Protein AF-A0A2V7E715-F1 (afdb_monomer)

Foldseek 3Di:
DDDDDDDDDDPPPQLDWDWDKKKWDFDPQLVVFVKIWMWIWTADDSLPKIKIKIKMFTNDDFQWKKWKAFPHHTQGIFTDDPRMTMDIDIPVGPPSCSRVSPTFKMFIGGPVPPGTGIIIGD

Solvent-accessible surface area (backbone atoms only — not comparable to full-atom values): 6589 Å² total; per-residue (Å²): 138,87,83,84,81,80,82,80,80,77,88,72,83,59,45,63,65,38,78,50,72,30,64,23,45,48,35,82,67,6,54,79,30,63,26,36,36,37,41,37,29,30,26,33,78,59,53,70,46,33,37,44,36,38,42,36,39,33,71,59,64,67,72,43,48,30,30,32,33,25,77,89,32,76,53,49,73,29,53,25,49,93,37,35,22,62,44,80,48,49,60,85,54,52,81,47,46,66,53,54,76,72,54,52,36,40,40,32,20,40,68,85,67,81,47,60,24,29,41,31,55,105

Secondary structure (DSSP, 8-state):
-----------------EEEEEEEEEPHHHHTTT-EEEEEEEEETTTTEEEEEEEEE--S-TT-EEEEEETTEEEEEEE-BTTEEEEEEESSPPGGGSSTTS--EEEEEETTS--EEEEEE-

Mean predicted aligned error: 6.9 Å

Sequence (122 aa):
MAALLVAVAIPNDAAADCIEKTSLSATPDGEAVAASGFAFVRSREEGSQQTFVLQVDVEVPDGTQLQVFADGEPAGTITVASGTGTMALNSPLPAALAQVCEIGRIWVTNAEGTTTLIDGIF

pLDDT: mean 90.28, std 15.42, range [41.47, 98.62]

Structure (mmCIF, N/CA/C/O backbone):
data_AF-A0A2V7E715-F1
#
_entry.id   AF-A0A2V7E715-F1
#
loop_
_atom_site.group_PDB
_atom_site.id
_atom_site.type_symbol
_atom_site.label_atom_id
_atom_site.label_alt_id
_atom_site.label_comp_id
_atom_site.label_asym_id
_atom_site.label_entity_id
_atom_site.label_seq_id
_atom_site.pdbx_PDB_ins_code
_atom_site.Cartn_x
_atom_site.Cartn_y
_atom_site.Cartn_z
_atom_site.occupancy
_atom_site.B_iso_or_equiv
_atom_site.auth_seq_id
_atom_site.auth_comp_id
_atom_site.auth_asym_id
_atom_site.auth_atom_id
_atom_site.pdbx_PDB_model_num
ATOM 1 N N . MET A 1 1 ? 42.652 25.126 -36.968 1.00 41.47 1 MET A N 1
ATOM 2 C CA . MET A 1 1 ? 41.865 23.907 -37.251 1.00 41.47 1 MET A CA 1
ATOM 3 C C . MET A 1 1 ? 41.132 23.551 -35.972 1.00 41.47 1 MET A C 1
ATOM 5 O O . MET A 1 1 ? 41.766 23.091 -35.036 1.00 41.47 1 MET A O 1
ATOM 9 N N . ALA A 1 2 ? 39.852 23.908 -35.882 1.00 44.91 2 ALA A N 1
ATOM 10 C CA . ALA A 1 2 ? 39.022 23.642 -34.711 1.00 44.91 2 ALA A CA 1
ATOM 11 C C . ALA A 1 2 ? 38.265 22.332 -34.952 1.00 44.91 2 ALA A C 1
ATOM 13 O O . ALA A 1 2 ? 37.493 22.245 -35.904 1.00 44.91 2 ALA A O 1
ATOM 14 N N . ALA A 1 3 ? 38.526 21.314 -34.135 1.00 48.09 3 ALA A N 1
ATOM 15 C CA . ALA A 1 3 ? 37.745 20.084 -34.119 1.00 48.09 3 ALA A CA 1
ATOM 16 C C . ALA A 1 3 ? 36.688 20.219 -33.019 1.00 48.09 3 ALA A C 1
ATOM 18 O O . ALA A 1 3 ? 37.013 20.220 -31.833 1.00 48.09 3 ALA A O 1
ATOM 19 N N . LEU A 1 4 ? 35.434 20.400 -33.428 1.00 45.47 4 LEU A N 1
ATOM 20 C CA . LEU A 1 4 ? 34.278 20.380 -32.541 1.00 45.47 4 LEU A CA 1
ATOM 21 C C . LEU A 1 4 ? 33.953 18.908 -32.234 1.00 45.47 4 LEU A C 1
ATOM 23 O O . LEU A 1 4 ? 33.526 18.173 -33.121 1.00 45.47 4 LEU A O 1
ATOM 27 N N . LEU A 1 5 ? 34.179 18.470 -30.997 1.00 51.91 5 LEU A N 1
ATOM 28 C CA . LEU A 1 5 ? 33.671 17.196 -30.486 1.00 51.91 5 LEU A CA 1
ATOM 29 C C . LEU A 1 5 ? 32.250 17.431 -29.970 1.00 51.91 5 LEU A C 1
ATOM 31 O O . LEU A 1 5 ? 32.061 18.068 -28.937 1.00 51.91 5 LEU A O 1
ATOM 35 N N . VAL A 1 6 ? 31.251 16.938 -30.698 1.00 55.81 6 VAL A N 1
ATOM 36 C CA . VAL A 1 6 ? 29.869 16.893 -30.212 1.00 55.81 6 VAL A CA 1
ATOM 37 C C . VAL A 1 6 ? 29.712 15.599 -29.420 1.00 55.81 6 VAL A C 1
ATOM 39 O O . VAL A 1 6 ? 29.670 14.515 -29.998 1.00 55.81 6 VAL A O 1
ATOM 42 N N . ALA A 1 7 ? 29.667 15.704 -28.093 1.00 55.75 7 ALA A N 1
ATOM 43 C CA . ALA A 1 7 ? 29.248 14.605 -27.235 1.00 55.75 7 ALA A CA 1
ATOM 44 C C . ALA A 1 7 ? 27.727 14.448 -27.372 1.00 55.75 7 ALA A C 1
ATOM 46 O O . ALA A 1 7 ? 26.964 15.299 -26.920 1.00 55.75 7 ALA A O 1
ATOM 47 N N . VAL A 1 8 ? 27.289 13.380 -28.035 1.00 50.88 8 VAL A N 1
ATOM 48 C CA . VAL A 1 8 ? 25.882 12.972 -28.041 1.00 50.88 8 VAL A CA 1
ATOM 49 C C . VAL A 1 8 ? 25.632 12.235 -26.729 1.00 50.88 8 VAL A C 1
ATOM 51 O O . VAL A 1 8 ? 26.060 11.096 -26.565 1.00 50.88 8 VAL A O 1
ATOM 54 N N . ALA A 1 9 ? 24.980 12.899 -25.777 1.00 52.12 9 ALA A N 1
ATOM 55 C CA . ALA A 1 9 ? 24.381 12.228 -24.634 1.00 52.12 9 ALA A CA 1
ATOM 56 C C . ALA A 1 9 ? 23.062 11.610 -25.109 1.00 52.12 9 ALA A C 1
ATOM 58 O O . ALA A 1 9 ? 22.153 12.335 -25.508 1.00 52.12 9 ALA A O 1
ATOM 59 N N . ILE A 1 10 ? 22.975 10.282 -25.113 1.00 52.94 10 ILE A N 1
ATOM 60 C CA . ILE A 1 10 ? 21.693 9.588 -25.227 1.00 52.94 10 ILE A CA 1
ATOM 61 C C . ILE A 1 10 ? 21.169 9.490 -23.789 1.00 52.94 10 ILE A C 1
ATOM 63 O O . ILE A 1 10 ? 21.785 8.764 -23.006 1.00 52.94 10 ILE A O 1
ATOM 67 N N . PRO A 1 11 ? 20.108 10.213 -23.388 1.00 48.16 11 PRO A N 1
ATOM 68 C CA . PRO A 1 11 ? 19.412 9.888 -22.156 1.00 48.16 11 PRO A CA 1
ATOM 69 C C . PRO A 1 11 ? 18.651 8.592 -22.429 1.00 48.16 11 PRO A C 1
ATOM 71 O O . PRO A 1 11 ? 17.538 8.599 -22.945 1.00 48.16 11 PRO A O 1
ATOM 74 N N . ASN A 1 12 ? 19.313 7.463 -22.203 1.00 45.25 12 ASN A N 1
ATOM 75 C CA . ASN A 1 12 ? 18.633 6.188 -22.105 1.00 45.25 12 ASN A CA 1
ATOM 76 C C . ASN A 1 12 ? 18.418 5.944 -20.616 1.00 45.25 12 ASN A C 1
ATOM 78 O O . ASN A 1 12 ? 19.152 5.170 -20.004 1.00 45.25 12 ASN A O 1
ATOM 82 N N . ASP A 1 13 ? 17.432 6.632 -20.042 1.00 52.09 13 ASP A N 1
ATOM 83 C CA . ASP A 1 13 ? 16.783 6.184 -18.811 1.00 52.09 13 ASP A CA 1
ATOM 84 C C . ASP A 1 13 ? 15.991 4.912 -19.160 1.00 52.09 13 ASP A C 1
ATOM 86 O O . ASP A 1 13 ? 14.764 4.888 -19.178 1.00 52.09 13 ASP A O 1
ATOM 90 N N . ALA A 1 14 ? 16.696 3.851 -19.568 1.00 54.19 14 ALA A N 1
ATOM 91 C CA . ALA A 1 14 ? 16.111 2.526 -19.555 1.00 54.19 14 ALA A CA 1
ATOM 92 C C . ALA A 1 14 ? 15.841 2.224 -18.088 1.00 54.19 14 ALA A C 1
ATOM 94 O O . ALA A 1 14 ? 16.780 2.184 -17.289 1.00 54.19 14 ALA A O 1
ATOM 95 N N . ALA A 1 15 ? 14.567 2.039 -17.746 1.00 60.78 15 ALA A N 1
ATOM 96 C CA . ALA A 1 15 ? 14.186 1.541 -16.439 1.00 60.78 15 ALA A CA 1
ATOM 97 C C . ALA A 1 15 ? 14.968 0.245 -16.198 1.00 60.78 15 ALA A C 1
ATOM 99 O O . ALA A 1 15 ? 14.780 -0.747 -16.908 1.00 60.78 15 ALA A O 1
ATOM 100 N N . ALA A 1 16 ? 15.909 0.282 -15.256 1.00 68.94 16 ALA A N 1
ATOM 101 C CA . ALA A 1 16 ? 16.726 -0.874 -14.940 1.00 68.94 16 ALA A CA 1
ATOM 102 C C . ALA A 1 16 ? 15.826 -2.018 -14.452 1.00 68.94 16 ALA A C 1
ATOM 104 O O . ALA A 1 16 ? 14.805 -1.793 -13.796 1.00 68.94 16 ALA A O 1
ATOM 105 N N . ASP A 1 17 ? 16.210 -3.256 -14.757 1.00 87.25 17 ASP A N 1
ATOM 106 C CA . ASP A 1 17 ? 15.587 -4.418 -14.134 1.00 87.25 17 ASP A CA 1
ATOM 107 C C . ASP A 1 17 ? 15.729 -4.293 -12.608 1.00 87.25 17 ASP A C 1
ATOM 109 O O . ASP A 1 17 ? 16.823 -4.049 -12.093 1.00 87.25 17 ASP A O 1
ATOM 113 N N . CYS A 1 18 ? 14.635 -4.494 -11.877 1.00 92.88 18 CYS A N 1
ATOM 114 C CA . CYS A 1 18 ? 14.639 -4.461 -10.418 1.00 92.88 18 CYS A CA 1
ATOM 115 C C . CYS A 1 18 ? 13.781 -5.583 -9.848 1.00 92.88 18 CYS A C 1
ATOM 117 O O . CYS A 1 18 ? 12.838 -6.065 -10.482 1.00 92.88 18 CYS A O 1
ATOM 119 N N . ILE A 1 19 ? 14.117 -5.996 -8.630 1.00 95.81 19 ILE A N 1
ATOM 120 C CA . ILE A 1 19 ? 13.309 -6.874 -7.789 1.00 95.81 19 ILE A CA 1
ATOM 121 C C . ILE A 1 19 ? 13.460 -6.356 -6.369 1.00 95.81 19 ILE A C 1
ATOM 123 O O . ILE A 1 19 ? 14.537 -6.481 -5.789 1.00 95.81 19 ILE A O 1
ATOM 127 N N . GLU A 1 20 ? 12.383 -5.828 -5.803 1.00 96.44 20 GLU A N 1
ATOM 128 C CA . GLU A 1 20 ? 12.396 -5.286 -4.448 1.00 96.44 20 GLU A CA 1
ATOM 129 C C . GLU A 1 20 ? 11.159 -5.725 -3.672 1.00 96.44 20 GLU A C 1
ATOM 131 O O . GLU A 1 20 ? 10.106 -6.053 -4.228 1.00 96.44 20 GLU A O 1
ATOM 136 N N . LYS A 1 21 ? 11.309 -5.773 -2.351 1.00 97.06 21 LYS A N 1
ATOM 137 C CA . LYS A 1 21 ? 10.235 -6.079 -1.416 1.00 97.06 21 LYS A CA 1
ATOM 138 C C . LYS A 1 21 ? 10.410 -5.213 -0.183 1.00 97.06 21 LYS A C 1
ATOM 140 O O . LYS A 1 21 ? 11.479 -5.234 0.419 1.00 97.06 21 LYS A O 1
ATOM 145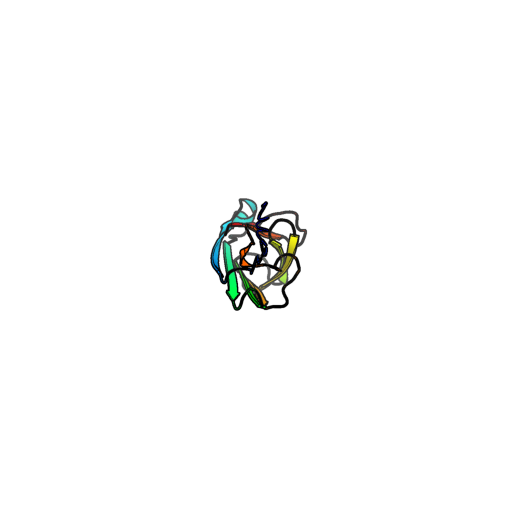 N N . THR A 1 22 ? 9.336 -4.565 0.240 1.00 97.75 22 THR A N 1
ATOM 146 C CA . THR A 1 22 ? 9.298 -3.799 1.484 1.00 97.75 22 THR A CA 1
ATOM 147 C C . THR A 1 22 ? 8.139 -4.241 2.369 1.00 97.75 22 THR A C 1
ATOM 149 O O . THR A 1 22 ? 7.109 -4.716 1.885 1.00 97.75 22 THR A O 1
ATOM 152 N N . SER A 1 23 ? 8.317 -4.132 3.682 1.00 98.12 23 SER A N 1
ATOM 153 C CA . SER A 1 23 ? 7.247 -4.304 4.666 1.00 98.12 23 SER A CA 1
ATOM 154 C C . SER A 1 23 ? 6.536 -2.975 4.891 1.00 98.12 23 SE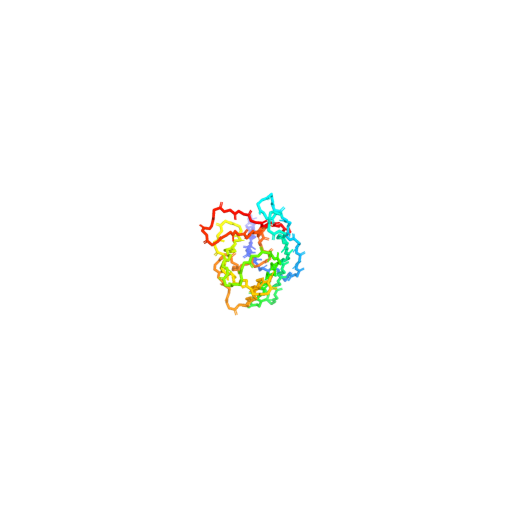R A C 1
ATOM 156 O O . SER A 1 23 ? 7.196 -1.948 5.036 1.00 98.12 23 SER A O 1
ATOM 158 N N . LEU A 1 24 ? 5.212 -3.004 4.997 1.00 98.44 24 LEU A N 1
ATOM 159 C CA . LEU A 1 24 ? 4.421 -1.849 5.395 1.00 98.44 24 LEU A CA 1
ATOM 160 C C . LEU A 1 24 ? 4.076 -1.978 6.875 1.00 98.44 24 LEU A C 1
ATOM 162 O O . LEU A 1 24 ? 3.549 -3.004 7.313 1.00 98.44 24 LEU A O 1
ATOM 166 N N . SER A 1 25 ? 4.397 -0.937 7.632 1.00 97.69 25 SER A N 1
ATOM 167 C CA . SER A 1 25 ? 4.183 -0.889 9.075 1.00 97.69 25 SER A CA 1
ATOM 168 C C . SER A 1 25 ? 2.857 -0.215 9.394 1.00 97.69 25 SER A C 1
ATOM 170 O O . SER A 1 25 ? 2.423 0.674 8.664 1.00 97.69 25 SER A O 1
ATOM 172 N N . ALA A 1 26 ? 2.228 -0.636 10.490 1.00 98.38 26 ALA A N 1
ATOM 173 C CA . ALA A 1 26 ? 1.027 0.003 11.006 1.00 98.38 26 ALA A CA 1
ATOM 174 C C . ALA A 1 26 ? 1.303 1.454 11.412 1.00 98.38 26 ALA A C 1
ATOM 176 O O . ALA A 1 26 ? 2.289 1.750 12.088 1.00 98.38 26 ALA A O 1
ATOM 177 N N . THR A 1 27 ? 0.396 2.348 11.041 1.00 98.50 27 THR A N 1
ATOM 178 C CA . THR A 1 27 ? 0.239 3.646 11.703 1.00 98.50 27 THR A CA 1
ATOM 179 C C . THR A 1 27 ? -0.561 3.458 13.003 1.00 98.50 27 THR A C 1
ATOM 181 O O . THR A 1 27 ? -1.137 2.387 13.204 1.00 98.50 27 THR A O 1
ATOM 184 N N . PRO A 1 28 ? -0.709 4.485 13.863 1.00 98.25 28 PRO A N 1
ATOM 185 C CA . PRO A 1 28 ? -1.583 4.383 15.037 1.00 98.25 28 PRO A CA 1
ATOM 186 C C . PRO A 1 28 ? -3.032 3.981 14.707 1.00 98.25 28 PRO A C 1
ATOM 188 O O . PRO A 1 28 ? -3.652 3.229 15.455 1.00 98.25 28 PRO A O 1
ATOM 191 N N . ASP A 1 29 ? -3.570 4.441 13.572 1.00 98.19 29 ASP A N 1
ATOM 192 C CA . ASP A 1 29 ? -4.907 4.044 13.115 1.00 98.19 29 ASP A CA 1
ATOM 193 C C . ASP A 1 29 ? -4.923 2.595 12.600 1.00 98.19 29 ASP A C 1
ATOM 195 O O . ASP A 1 29 ? -5.898 1.872 12.802 1.00 98.19 29 ASP A O 1
ATOM 199 N N . GLY A 1 30 ? -3.834 2.141 11.972 1.00 97.94 30 GLY A N 1
ATOM 200 C CA . GLY A 1 30 ? -3.659 0.746 11.570 1.00 97.94 30 GLY A CA 1
ATOM 201 C C . GLY A 1 30 ? -3.515 -0.215 12.744 1.00 97.94 30 GLY A C 1
ATOM 202 O O . GLY A 1 30 ? -4.061 -1.313 12.700 1.00 97.94 30 GLY A O 1
ATOM 203 N N . GLU A 1 31 ? -2.835 0.190 13.817 1.00 98.31 31 GLU A N 1
ATOM 204 C CA . GLU A 1 31 ? -2.690 -0.615 15.036 1.00 98.31 31 GLU A CA 1
ATOM 205 C C . GLU A 1 31 ? -4.053 -0.941 15.662 1.00 98.31 31 GLU A C 1
ATOM 207 O O . GLU A 1 31 ? -4.254 -2.053 16.151 1.00 98.31 31 GLU A O 1
ATOM 212 N N . ALA A 1 32 ? -5.019 -0.017 15.583 1.00 97.88 32 ALA A N 1
ATOM 213 C CA . ALA A 1 32 ? -6.380 -0.218 16.086 1.00 97.88 32 ALA A CA 1
ATOM 214 C C . ALA A 1 32 ? -7.156 -1.331 15.356 1.00 97.88 32 ALA A C 1
ATOM 216 O O . ALA A 1 32 ? -8.152 -1.827 15.882 1.00 97.88 32 ALA A O 1
ATOM 217 N N . VAL A 1 33 ? -6.700 -1.723 14.165 1.00 97.31 33 VAL A N 1
ATOM 218 C CA . VAL A 1 33 ? -7.262 -2.806 13.344 1.00 97.31 33 VAL A CA 1
ATOM 219 C C . VAL A 1 33 ? -6.208 -3.867 13.006 1.00 97.31 33 VAL A C 1
ATOM 221 O O . VAL A 1 33 ? -6.342 -4.575 12.011 1.00 97.31 33 VAL A O 1
ATOM 224 N N . ALA A 1 34 ? -5.138 -3.953 13.805 1.00 97.88 34 ALA A N 1
ATOM 225 C CA . ALA A 1 34 ? -4.035 -4.903 13.636 1.00 97.88 34 ALA A CA 1
ATOM 226 C C . ALA A 1 34 ? -3.473 -4.967 12.196 1.00 97.88 34 ALA A C 1
ATOM 228 O O . ALA A 1 34 ? -3.129 -6.040 11.697 1.00 97.88 34 ALA A O 1
ATOM 229 N N . ALA A 1 35 ? -3.400 -3.821 11.513 1.00 98.38 35 ALA A N 1
ATOM 230 C CA . ALA A 1 35 ? -2.997 -3.766 10.117 1.00 98.38 35 ALA A CA 1
ATOM 231 C C . ALA A 1 35 ? -1.497 -4.040 9.938 1.00 98.38 35 ALA A C 1
ATOM 233 O O . ALA A 1 35 ? -0.654 -3.531 10.671 1.00 98.38 35 ALA A O 1
ATOM 234 N N . SER A 1 36 ? -1.145 -4.807 8.914 1.00 98.50 36 SER A N 1
ATOM 235 C CA . SER A 1 36 ? 0.235 -5.013 8.474 1.00 98.50 36 SER A CA 1
ATOM 236 C C . SER A 1 36 ? 0.263 -5.364 6.990 1.00 98.50 36 SER A C 1
ATOM 238 O O . SER A 1 36 ? -0.770 -5.678 6.401 1.00 98.50 36 SER A O 1
ATOM 240 N N . GLY A 1 37 ? 1.427 -5.300 6.347 1.00 98.38 37 GLY A N 1
ATOM 241 C CA . GLY A 1 37 ? 1.500 -5.696 4.946 1.00 98.38 37 GLY A CA 1
ATOM 242 C C . GLY A 1 37 ? 2.901 -5.771 4.372 1.00 98.38 37 GLY A C 1
ATOM 243 O O . GLY A 1 37 ? 3.906 -5.527 5.042 1.00 98.38 37 GLY A O 1
ATOM 244 N N . PHE A 1 38 ? 2.968 -6.102 3.089 1.00 98.44 38 PHE A N 1
ATOM 245 C CA . PHE A 1 38 ? 4.185 -5.990 2.294 1.00 98.44 38 PHE A CA 1
ATOM 246 C C . PHE A 1 38 ? 3.854 -5.620 0.851 1.00 98.44 38 PHE A C 1
ATOM 248 O O . PHE A 1 38 ? 2.816 -6.018 0.318 1.00 98.44 38 PHE A O 1
ATOM 255 N N . ALA A 1 39 ? 4.779 -4.916 0.209 1.00 98.38 39 ALA A N 1
ATOM 256 C CA . ALA A 1 39 ? 4.748 -4.640 -1.215 1.00 98.38 39 ALA A CA 1
ATOM 257 C C . ALA A 1 39 ? 5.957 -5.289 -1.890 1.00 98.38 39 ALA A C 1
ATOM 259 O O . ALA A 1 39 ? 7.040 -5.390 -1.314 1.00 98.38 39 ALA A O 1
ATOM 260 N N . PHE A 1 40 ? 5.753 -5.764 -3.109 1.00 98.06 40 PHE A N 1
ATOM 261 C CA . PHE A 1 40 ? 6.759 -6.375 -3.960 1.00 98.06 40 PHE A CA 1
ATOM 262 C C . PHE A 1 40 ? 6.664 -5.761 -5.348 1.00 98.06 40 PHE A C 1
ATOM 264 O O . PHE A 1 40 ? 5.578 -5.693 -5.931 1.00 98.06 40 PHE A O 1
ATOM 271 N N . VAL A 1 41 ? 7.811 -5.369 -5.885 1.00 97.44 41 VAL A N 1
ATOM 272 C CA . VAL A 1 41 ? 7.938 -4.829 -7.233 1.00 97.44 41 VAL A CA 1
A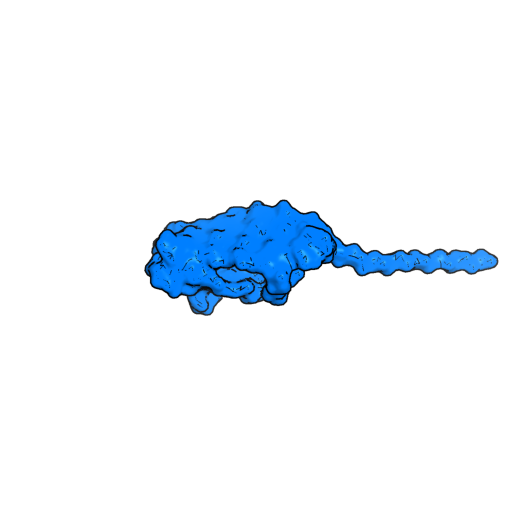TOM 273 C C . VAL A 1 41 ? 8.942 -5.638 -8.021 1.00 97.44 41 VAL A C 1
ATOM 275 O O . VAL A 1 41 ? 9.940 -6.142 -7.499 1.00 97.44 41 VAL A O 1
ATOM 278 N N . ARG A 1 42 ? 8.668 -5.771 -9.313 1.00 96.56 42 ARG A N 1
ATOM 279 C CA . ARG A 1 42 ? 9.625 -6.321 -10.258 1.00 96.56 42 ARG A CA 1
ATOM 280 C C . ARG A 1 42 ? 9.471 -5.662 -11.608 1.00 96.56 42 ARG A C 1
ATOM 282 O O . ARG A 1 42 ? 8.368 -5.649 -12.142 1.00 96.56 42 ARG A O 1
ATOM 289 N N . SER A 1 43 ? 10.591 -5.271 -12.195 1.00 95.62 43 SER A N 1
ATOM 290 C CA . SER A 1 43 ? 10.702 -4.929 -13.609 1.00 95.62 43 SER A CA 1
ATOM 291 C C . SER A 1 43 ? 11.707 -5.851 -14.288 1.00 95.62 43 SER A C 1
ATOM 293 O O . SER A 1 43 ? 12.722 -6.221 -13.693 1.00 95.62 43 SER A O 1
ATOM 295 N N . ARG A 1 44 ? 11.402 -6.251 -15.519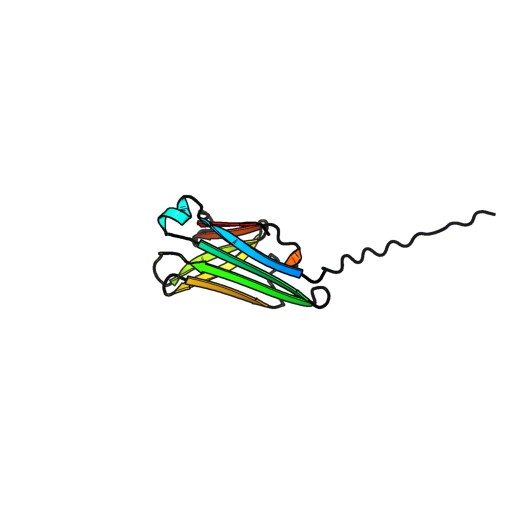 1.00 93.31 44 ARG A N 1
ATOM 296 C CA . ARG A 1 44 ? 12.291 -6.988 -16.416 1.00 93.31 44 ARG A CA 1
ATOM 297 C C . ARG A 1 44 ? 12.190 -6.440 -17.826 1.00 93.31 44 ARG A C 1
ATOM 299 O O . ARG A 1 44 ? 11.166 -5.853 -18.186 1.00 93.31 44 ARG A O 1
ATOM 306 N N . GLU A 1 45 ? 13.207 -6.756 -18.625 1.00 88.88 45 GLU A N 1
ATOM 307 C CA . GLU A 1 45 ? 13.247 -6.423 -20.049 1.00 88.88 45 GLU A CA 1
ATOM 308 C C . GLU A 1 45 ? 13.018 -4.918 -20.247 1.00 88.88 45 GLU A C 1
ATOM 310 O O . GLU A 1 45 ? 12.118 -4.506 -20.982 1.00 88.88 45 GLU A O 1
ATOM 315 N N . GLU A 1 46 ? 13.797 -4.111 -19.517 1.00 83.19 46 GLU A N 1
ATOM 316 C CA . GLU A 1 46 ? 13.808 -2.644 -19.618 1.00 83.19 46 GLU A CA 1
ATOM 317 C C . GLU A 1 46 ? 12.421 -2.009 -19.374 1.00 83.19 46 GLU A C 1
ATOM 319 O O . GLU A 1 46 ? 12.000 -1.090 -20.075 1.00 83.19 46 GLU A O 1
ATOM 324 N N . GLY A 1 47 ? 11.660 -2.527 -18.400 1.00 83.69 47 GLY A N 1
ATOM 325 C CA . GLY A 1 47 ? 10.336 -1.990 -18.051 1.00 83.69 47 GLY A CA 1
ATOM 326 C C . GLY A 1 47 ? 9.171 -2.533 -18.876 1.00 83.69 47 GLY A C 1
ATOM 327 O O . GLY A 1 47 ? 8.017 -2.192 -18.598 1.00 83.69 47 GLY A O 1
ATOM 328 N N . SER A 1 48 ? 9.423 -3.409 -19.853 1.00 87.56 48 SER A N 1
ATOM 329 C CA . SER A 1 48 ? 8.347 -4.009 -20.653 1.00 87.56 48 SER A CA 1
ATOM 330 C C . SER A 1 48 ? 7.530 -5.045 -19.871 1.00 87.56 48 SER A C 1
ATOM 332 O O . SER A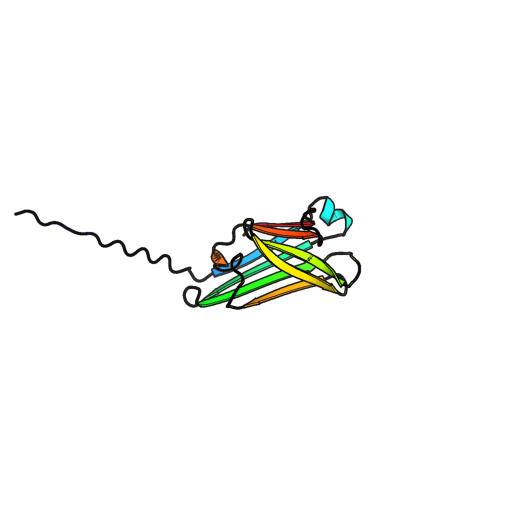 1 48 ? 6.327 -5.190 -20.105 1.00 87.56 48 SER A O 1
ATOM 334 N N . GLN A 1 49 ? 8.140 -5.708 -18.883 1.00 93.56 49 GLN A N 1
ATOM 335 C CA . GLN A 1 49 ? 7.465 -6.642 -17.983 1.00 93.56 49 GLN A CA 1
ATOM 336 C C . GLN A 1 49 ? 7.549 -6.154 -16.540 1.00 93.56 49 GLN A C 1
ATOM 338 O O . GLN A 1 49 ? 8.559 -6.354 -15.865 1.00 93.56 49 GLN A O 1
ATOM 343 N N . GLN A 1 50 ? 6.464 -5.564 -16.045 1.00 95.94 50 GLN A N 1
ATOM 344 C CA . GLN A 1 50 ? 6.382 -5.069 -14.677 1.00 95.94 50 GLN A CA 1
ATOM 345 C C . GLN A 1 50 ? 5.322 -5.824 -13.883 1.00 95.94 50 GLN A C 1
ATOM 347 O O . GLN A 1 50 ? 4.270 -6.202 -14.405 1.00 95.94 50 GLN A O 1
ATOM 352 N N . THR A 1 51 ? 5.618 -6.046 -12.608 1.00 97.12 51 THR A N 1
ATOM 353 C CA . THR A 1 51 ? 4.738 -6.683 -11.635 1.00 97.12 51 THR A CA 1
ATOM 354 C C . THR A 1 51 ? 4.723 -5.840 -10.366 1.00 97.12 51 THR A C 1
ATOM 356 O O . THR A 1 51 ? 5.781 -5.483 -9.848 1.00 97.12 51 THR A O 1
ATOM 359 N N . PHE A 1 52 ? 3.527 -5.589 -9.844 1.00 97.88 52 PHE A N 1
ATOM 360 C CA . PHE A 1 52 ? 3.299 -4.992 -8.534 1.00 97.88 52 PHE A CA 1
ATOM 361 C C . PHE A 1 52 ? 2.405 -5.924 -7.720 1.00 97.88 52 PHE A C 1
ATOM 363 O O . PHE A 1 52 ? 1.331 -6.318 -8.180 1.00 97.88 52 PHE A O 1
ATOM 370 N N . VAL A 1 53 ? 2.841 -6.286 -6.516 1.00 98.31 53 VAL A N 1
ATOM 371 C CA . VAL A 1 53 ? 2.039 -7.063 -5.569 1.00 98.31 53 VAL A CA 1
ATOM 372 C C . VAL A 1 53 ? 2.002 -6.336 -4.238 1.00 98.31 53 VAL A C 1
ATOM 374 O O . VAL A 1 53 ? 3.043 -5.972 -3.704 1.00 98.31 53 VAL A O 1
ATOM 377 N N . LEU A 1 54 ? 0.810 -6.187 -3.680 1.00 98.44 54 LEU A N 1
ATOM 378 C CA . LEU A 1 54 ? 0.575 -5.697 -2.332 1.00 98.44 54 LEU A CA 1
ATOM 379 C C . LEU A 1 54 ? -0.318 -6.698 -1.608 1.00 98.44 54 LEU A C 1
ATOM 381 O O . LEU A 1 54 ? -1.358 -7.097 -2.131 1.00 98.44 54 LEU A O 1
ATOM 385 N N . GLN A 1 55 ? 0.071 -7.071 -0.397 1.00 98.56 55 GLN A N 1
ATOM 386 C CA . GLN A 1 55 ? -0.780 -7.807 0.527 1.00 98.56 55 GLN A CA 1
ATOM 387 C C . GLN A 1 55 ? -0.912 -7.007 1.816 1.00 98.56 55 GLN A C 1
ATOM 389 O O . GLN A 1 55 ? 0.077 -6.482 2.331 1.00 98.56 55 GLN A O 1
ATOM 394 N N . VAL A 1 56 ? -2.138 -6.945 2.318 1.00 98.62 56 VAL A N 1
ATOM 395 C CA . VAL A 1 56 ? -2.507 -6.273 3.557 1.00 98.62 56 VAL A CA 1
ATOM 396 C C . VAL A 1 56 ? -3.281 -7.250 4.416 1.00 98.62 56 VAL A C 1
ATOM 398 O O . VAL A 1 56 ? -4.305 -7.759 3.974 1.00 98.62 56 VAL A O 1
ATOM 401 N N . ASP A 1 57 ? -2.813 -7.478 5.632 1.00 98.56 57 ASP A N 1
ATOM 402 C CA . ASP A 1 57 ? -3.541 -8.197 6.670 1.00 98.56 57 ASP A CA 1
ATOM 403 C C . ASP A 1 57 ? -4.134 -7.162 7.632 1.00 98.56 57 ASP A C 1
ATOM 405 O O . ASP A 1 57 ? -3.443 -6.223 8.024 1.00 98.56 57 ASP A O 1
ATOM 409 N N . VAL A 1 58 ? -5.425 -7.272 7.946 1.00 98.25 58 VAL A N 1
ATOM 410 C CA . VAL A 1 58 ? -6.180 -6.266 8.706 1.00 98.25 58 VAL A CA 1
ATOM 411 C C . VAL A 1 58 ? -7.467 -6.856 9.304 1.00 98.25 58 VAL A C 1
ATOM 413 O O . VAL A 1 58 ? -8.200 -7.599 8.652 1.00 98.25 58 VAL A O 1
ATOM 416 N N . GLU A 1 59 ? -7.792 -6.491 10.543 1.00 97.94 59 GLU A N 1
ATOM 417 C CA . GLU A 1 59 ? -8.993 -6.934 11.261 1.00 97.94 59 GLU A CA 1
ATOM 418 C C . GLU A 1 59 ? -10.190 -6.005 10.996 1.00 97.94 59 GLU A C 1
ATOM 420 O O . GLU A 1 59 ? -10.621 -5.224 11.844 1.00 97.94 59 GLU A O 1
ATOM 425 N N . VAL A 1 60 ? -10.752 -6.096 9.791 1.00 96.62 60 VAL A N 1
ATOM 426 C CA . VAL A 1 60 ? -11.981 -5.387 9.388 1.00 96.62 60 VAL A CA 1
ATOM 427 C C . VAL A 1 60 ? -12.997 -6.359 8.782 1.00 96.62 60 VAL A C 1
ATOM 429 O O . VAL A 1 60 ? -12.623 -7.461 8.375 1.00 96.62 60 VAL A O 1
ATOM 432 N N . PRO A 1 61 ? -14.290 -5.990 8.701 1.00 98.00 61 PRO A N 1
ATOM 433 C CA . PRO A 1 61 ? -15.292 -6.833 8.058 1.00 98.00 61 PRO A CA 1
ATOM 434 C C . PRO A 1 61 ? -14.949 -7.149 6.597 1.00 98.00 61 PRO A C 1
ATOM 436 O O . PRO A 1 61 ? -14.475 -6.282 5.858 1.00 98.00 61 PRO A O 1
ATOM 439 N N . ASP A 1 62 ? -15.271 -8.364 6.158 1.00 98.00 62 ASP A N 1
ATOM 440 C CA . ASP A 1 62 ? -15.189 -8.750 4.749 1.00 98.00 62 ASP A CA 1
ATOM 441 C C . ASP A 1 62 ? -15.983 -7.788 3.852 1.00 98.00 62 ASP A C 1
ATOM 443 O O . ASP A 1 62 ? -17.059 -7.302 4.209 1.00 98.00 62 ASP A O 1
ATOM 447 N N . GLY A 1 63 ? -15.444 -7.515 2.665 1.00 98.12 63 GLY A N 1
ATOM 448 C CA . GLY A 1 63 ? -15.994 -6.534 1.732 1.00 98.12 63 GLY A CA 1
ATOM 449 C C . GLY A 1 63 ? -15.542 -5.095 1.999 1.00 98.12 63 GLY A C 1
ATOM 450 O O . GLY A 1 63 ? -15.828 -4.219 1.181 1.00 98.12 63 GLY A O 1
ATOM 451 N N . THR A 1 64 ? -14.807 -4.838 3.089 1.00 98.12 64 THR A N 1
ATOM 452 C CA . THR A 1 64 ? -14.171 -3.535 3.324 1.00 98.12 64 THR A CA 1
ATOM 453 C C . THR A 1 64 ? -13.195 -3.227 2.191 1.00 98.12 64 THR A C 1
ATOM 455 O O . THR A 1 64 ? -12.358 -4.057 1.832 1.00 98.12 64 THR A O 1
ATOM 458 N N . GLN A 1 65 ? -13.309 -2.029 1.620 1.00 98.25 65 GLN A N 1
ATOM 459 C CA . GLN A 1 65 ? -12.400 -1.534 0.591 1.00 98.25 65 GLN A CA 1
ATOM 460 C C . GLN A 1 65 ? -11.299 -0.690 1.225 1.00 98.25 65 GLN A C 1
ATOM 462 O O . GLN A 1 65 ? -11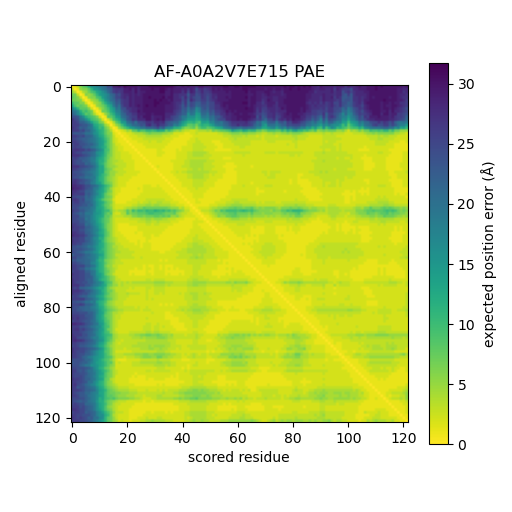.574 0.131 2.099 1.00 98.25 65 GLN A O 1
ATOM 467 N N . LEU A 1 66 ? -10.071 -0.870 0.752 1.00 98.44 66 LEU A N 1
ATOM 468 C CA . LEU A 1 66 ? -8.921 -0.055 1.124 1.00 98.44 66 LEU A CA 1
ATOM 469 C C . LEU A 1 66 ? -8.313 0.562 -0.130 1.00 98.44 66 LEU A C 1
ATOM 471 O O . LEU A 1 66 ? -8.195 -0.112 -1.157 1.00 98.44 66 LEU A O 1
ATOM 475 N N . GLN A 1 67 ? -7.908 1.823 -0.039 1.00 98.31 67 GLN A N 1
ATOM 476 C CA . GLN A 1 67 ? -7.290 2.537 -1.153 1.00 98.31 67 GLN A CA 1
ATOM 477 C C . GLN A 1 67 ? -5.775 2.415 -1.067 1.00 98.31 67 GLN A C 1
ATOM 479 O O . GLN A 1 67 ? -5.195 2.561 0.005 1.00 98.31 67 GLN A O 1
ATOM 484 N N . VAL A 1 68 ? -5.137 2.164 -2.202 1.00 98.25 68 VAL A N 1
ATOM 485 C CA . VAL A 1 68 ? -3.687 2.022 -2.331 1.00 98.25 68 VAL A CA 1
ATOM 486 C C . VAL A 1 68 ? -3.146 3.239 -3.060 1.00 98.25 68 VAL A C 1
ATOM 488 O O . VAL A 1 68 ? -3.677 3.621 -4.104 1.00 98.25 68 VAL A O 1
ATOM 491 N N . PHE A 1 69 ? -2.066 3.808 -2.542 1.00 97.94 69 PHE A N 1
ATOM 492 C CA . PHE A 1 69 ? -1.374 4.943 -3.137 1.00 97.94 69 PHE A CA 1
ATOM 493 C C . PHE A 1 69 ? 0.105 4.628 -3.347 1.00 97.94 69 PHE A C 1
ATOM 495 O O . PHE A 1 69 ? 0.712 3.914 -2.545 1.00 97.94 69 PHE A O 1
ATOM 502 N N . ALA A 1 70 ? 0.670 5.201 -4.407 1.00 97.38 70 ALA A N 1
ATOM 503 C CA . ALA A 1 70 ? 2.092 5.180 -4.719 1.00 97.38 70 ALA A CA 1
ATOM 504 C C . ALA A 1 70 ? 2.555 6.608 -5.023 1.00 97.38 70 ALA A C 1
ATOM 506 O O . ALA A 1 70 ? 1.959 7.276 -5.865 1.00 97.38 70 ALA A O 1
ATOM 507 N N . ASP A 1 71 ? 3.560 7.099 -4.294 1.00 95.56 71 ASP A N 1
ATOM 508 C CA . ASP A 1 71 ? 4.193 8.417 -4.496 1.00 95.56 71 ASP A CA 1
ATOM 509 C C . ASP A 1 71 ? 3.248 9.625 -4.678 1.00 95.56 71 ASP A C 1
ATOM 511 O O . ASP A 1 71 ? 3.577 10.609 -5.334 1.00 95.56 71 ASP A O 1
ATOM 515 N N . GLY A 1 72 ? 2.073 9.593 -4.046 1.00 91.94 72 GLY A N 1
ATOM 516 C CA . GLY A 1 7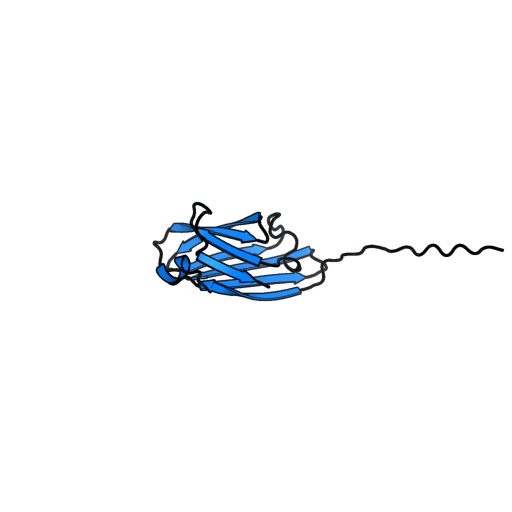2 ? 1.079 10.679 -4.101 1.00 91.94 72 GLY A CA 1
ATOM 517 C C . GLY A 1 72 ? -0.150 10.350 -4.933 1.00 91.94 72 GLY A C 1
ATOM 518 O O . GLY A 1 72 ? -1.183 10.989 -4.752 1.00 91.94 72 GLY A O 1
ATOM 519 N N . GLU A 1 73 ? -0.071 9.327 -5.780 1.00 95.00 73 GLU A N 1
ATOM 520 C CA . GLU A 1 73 ? -1.095 9.010 -6.766 1.00 95.00 73 GLU A CA 1
ATOM 521 C C . GLU A 1 73 ? -1.892 7.748 -6.391 1.00 95.00 73 GLU A C 1
ATOM 523 O O . GLU A 1 73 ? -1.327 6.786 -5.855 1.00 95.00 73 GLU A O 1
ATOM 528 N N . PRO A 1 74 ? -3.208 7.698 -6.679 1.00 95.44 74 PRO A N 1
ATOM 529 C CA . PRO A 1 74 ? -4.008 6.493 -6.485 1.00 95.44 74 PRO A CA 1
ATOM 530 C C . PRO A 1 74 ? -3.520 5.349 -7.383 1.00 95.44 74 PRO A C 1
ATOM 532 O O . PRO A 1 74 ? -3.561 5.433 -8.612 1.00 95.44 74 PRO A O 1
ATOM 535 N N . ALA A 1 75 ? -3.105 4.247 -6.766 1.00 96.06 75 ALA A N 1
ATOM 536 C CA . ALA A 1 75 ? -2.640 3.043 -7.450 1.00 96.06 75 ALA A CA 1
ATOM 537 C C . ALA A 1 75 ? -3.757 2.007 -7.653 1.00 96.06 75 ALA A C 1
ATOM 539 O O . ALA A 1 75 ? -3.704 1.213 -8.592 1.00 96.06 75 ALA A O 1
ATOM 540 N N . GLY A 1 76 ? -4.789 2.032 -6.807 1.00 96.31 76 GLY A N 1
ATOM 541 C CA . GLY A 1 76 ? -5.978 1.198 -6.954 1.00 96.31 76 GLY A CA 1
ATOM 542 C C . GLY A 1 76 ? -6.686 0.938 -5.629 1.00 96.31 76 GLY A C 1
ATOM 543 O O . GLY A 1 76 ? -6.467 1.637 -4.643 1.00 96.31 76 GLY A O 1
ATOM 544 N N . THR A 1 77 ? -7.509 -0.106 -5.608 1.00 97.50 77 THR A N 1
ATOM 545 C CA . THR A 1 77 ? -8.302 -0.510 -4.441 1.00 97.50 77 THR A CA 1
ATOM 546 C C . THR A 1 77 ? -8.126 -2.005 -4.191 1.00 97.50 77 THR A C 1
ATOM 548 O O . THR A 1 77 ? -8.053 -2.786 -5.141 1.00 97.50 77 THR A O 1
ATOM 551 N N . ILE A 1 78 ? -8.086 -2.415 -2.925 1.00 97.69 78 ILE A N 1
ATOM 552 C CA . ILE A 1 78 ? -8.198 -3.821 -2.511 1.00 97.69 78 ILE A CA 1
ATOM 553 C C . ILE A 1 78 ? -9.488 -4.038 -1.733 1.00 97.69 78 ILE A C 1
ATOM 555 O O . ILE A 1 78 ? -9.976 -3.140 -1.051 1.00 97.69 78 ILE A O 1
ATOM 559 N N . THR A 1 79 ? -10.037 -5.243 -1.829 1.00 98.38 79 THR A N 1
ATOM 560 C CA . THR A 1 79 ? -11.167 -5.683 -1.008 1.00 98.38 79 THR A CA 1
ATOM 561 C C . THR A 1 79 ? -10.672 -6.720 -0.018 1.00 98.38 79 THR A C 1
ATOM 563 O O . THR A 1 79 ? -10.031 -7.692 -0.415 1.00 98.38 79 THR A O 1
ATOM 566 N N . VAL A 1 80 ? -10.961 -6.500 1.261 1.00 98.38 80 VAL A N 1
ATOM 567 C CA . VAL A 1 80 ? -10.599 -7.424 2.334 1.00 98.38 80 VAL A CA 1
ATOM 568 C C . VAL A 1 80 ? -11.554 -8.613 2.326 1.00 98.38 80 VAL A C 1
ATOM 570 O O . VAL A 1 80 ? -12.774 -8.443 2.267 1.00 98.38 80 VAL A O 1
ATOM 573 N N . ALA A 1 81 ? -10.994 -9.815 2.394 1.00 98.12 81 ALA A N 1
ATOM 574 C CA . ALA A 1 81 ? -11.716 -11.058 2.593 1.00 98.12 81 ALA A CA 1
ATOM 575 C C . ALA A 1 81 ? -10.918 -11.960 3.537 1.00 98.12 81 ALA A C 1
ATOM 577 O O . ALA A 1 81 ? -9.726 -12.182 3.332 1.00 98.12 81 ALA A O 1
ATOM 578 N N . SER A 1 82 ? -11.575 -12.495 4.567 1.00 97.06 82 SER A N 1
ATOM 579 C CA . SER A 1 82 ? -10.941 -13.320 5.601 1.00 97.06 82 SER A CA 1
ATOM 580 C C . SER A 1 82 ? -9.731 -12.642 6.260 1.00 97.06 82 SER A C 1
ATOM 582 O O . SER A 1 82 ? -8.734 -13.297 6.550 1.00 97.06 82 SER A O 1
ATOM 584 N N . GLY A 1 83 ? -9.820 -11.326 6.485 1.00 97.50 83 GLY A N 1
ATOM 585 C CA . GLY A 1 83 ? -8.768 -10.528 7.125 1.00 97.50 83 GLY A CA 1
ATOM 586 C C . GLY A 1 83 ? -7.589 -10.143 6.225 1.00 97.50 83 GLY A C 1
ATOM 587 O O . GLY A 1 83 ? -6.658 -9.506 6.705 1.00 97.50 83 GLY A O 1
ATOM 588 N N . THR A 1 84 ? -7.623 -10.472 4.929 1.00 98.19 84 THR A N 1
ATOM 589 C CA . THR A 1 84 ? -6.551 -10.124 3.985 1.00 98.19 84 THR A CA 1
ATOM 590 C C . THR A 1 84 ? -7.111 -9.427 2.745 1.00 98.19 84 THR A C 1
ATOM 592 O O . THR A 1 84 ? -8.136 -9.826 2.194 1.00 98.19 84 THR A O 1
ATOM 595 N N . GLY A 1 85 ? -6.429 -8.388 2.270 1.00 98.12 85 GLY A N 1
ATOM 596 C CA . GLY A 1 85 ? -6.645 -7.773 0.964 1.00 98.12 85 GLY A CA 1
ATOM 597 C C . GLY A 1 85 ? -5.385 -7.882 0.107 1.00 98.12 85 GLY A C 1
ATOM 598 O O . GLY A 1 85 ? -4.285 -7.586 0.570 1.00 98.12 85 GLY A O 1
ATOM 599 N N . THR A 1 86 ? -5.540 -8.285 -1.154 1.00 98.00 86 THR A N 1
ATOM 600 C CA . THR A 1 86 ? -4.412 -8.468 -2.077 1.00 98.00 86 THR A CA 1
ATOM 601 C C . THR A 1 86 ? -4.643 -7.711 -3.377 1.00 98.00 86 THR A C 1
ATOM 603 O O . THR A 1 86 ? -5.719 -7.774 -3.970 1.00 98.00 86 THR A O 1
ATOM 606 N N . MET A 1 87 ? -3.597 -7.047 -3.857 1.00 97.81 87 MET A N 1
ATOM 607 C CA . MET A 1 87 ? -3.493 -6.496 -5.202 1.00 97.81 87 MET A CA 1
ATOM 608 C C . MET A 1 87 ? -2.330 -7.183 -5.904 1.00 97.81 87 MET A C 1
ATOM 610 O O . MET A 1 87 ? -1.222 -7.202 -5.381 1.00 97.81 87 MET A O 1
ATOM 614 N N . ALA A 1 88 ? -2.566 -7.739 -7.087 1.00 97.56 88 ALA A N 1
ATOM 615 C CA . ALA A 1 88 ? -1.516 -8.304 -7.922 1.00 97.56 88 ALA A CA 1
ATOM 616 C C . ALA A 1 88 ? -1.743 -7.839 -9.358 1.00 97.56 88 ALA A C 1
ATOM 618 O O . ALA A 1 88 ? -2.686 -8.272 -10.020 1.00 97.56 88 ALA A O 1
ATOM 619 N N . LEU A 1 89 ? -0.896 -6.925 -9.818 1.00 97.19 89 LEU A N 1
ATOM 620 C CA . LEU A 1 89 ? -0.987 -6.297 -11.127 1.00 97.19 89 LEU A CA 1
ATOM 621 C C . LEU A 1 89 ? 0.245 -6.649 -11.954 1.00 97.19 89 LEU A C 1
ATOM 623 O O . LEU A 1 89 ? 1.355 -6.774 -11.436 1.00 97.19 89 LEU A O 1
ATOM 627 N N . ASN A 1 90 ? 0.034 -6.788 -13.256 1.00 95.56 90 ASN A N 1
ATOM 628 C CA . ASN A 1 90 ? 1.092 -6.948 -14.244 1.00 95.56 90 ASN A CA 1
ATOM 629 C C . ASN A 1 90 ? 0.879 -5.922 -15.357 1.00 95.56 90 ASN A C 1
ATOM 631 O O . ASN A 1 90 ? -0.245 -5.450 -15.532 1.00 95.56 90 ASN A O 1
ATOM 635 N N . SER A 1 91 ? 1.931 -5.603 -16.113 1.00 91.81 91 SER A N 1
ATOM 636 C CA . SER A 1 91 ? 1.839 -4.701 -17.265 1.00 91.81 91 SER A CA 1
ATOM 637 C C . SER A 1 91 ? 0.654 -5.044 -18.193 1.00 91.81 91 SER A C 1
ATOM 639 O O . SER A 1 91 ? 0.473 -6.219 -18.529 1.00 91.81 91 SER A O 1
ATOM 641 N N . PRO A 1 92 ? -0.118 -4.045 -18.666 1.00 92.00 92 PRO A N 1
ATOM 642 C CA . PRO A 1 92 ? 0.029 -2.613 -18.389 1.00 92.00 92 PRO A CA 1
ATOM 643 C C . PRO A 1 92 ? -0.450 -2.235 -16.979 1.00 92.00 92 PRO A C 1
ATOM 645 O O . PRO A 1 92 ? -1.531 -2.630 -16.547 1.00 92.00 92 PRO A O 1
ATOM 648 N N . LEU A 1 93 ? 0.359 -1.439 -16.279 1.00 93.56 93 LEU A N 1
ATOM 649 C CA . LEU A 1 93 ? 0.057 -0.961 -14.932 1.00 93.56 93 LEU A CA 1
ATOM 650 C C . LEU A 1 93 ? -0.647 0.410 -14.964 1.00 93.56 93 LEU A C 1
ATOM 652 O O . LEU A 1 93 ? -0.494 1.155 -15.937 1.00 93.56 93 LEU A O 1
ATOM 656 N N . PRO A 1 94 ? -1.417 0.764 -13.917 1.00 93.44 94 PRO A N 1
ATOM 657 C CA . PRO A 1 94 ? -1.931 2.120 -13.726 1.00 93.44 94 PRO A CA 1
ATOM 658 C C . PRO A 1 94 ? -0.808 3.164 -13.716 1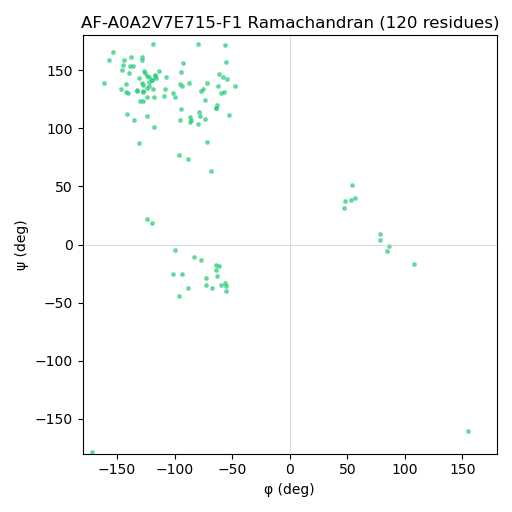.00 93.44 94 PRO A C 1
ATOM 660 O O . PRO A 1 94 ? 0.329 2.845 -13.381 1.00 93.44 94 PRO A O 1
ATOM 663 N N . ALA A 1 95 ? -1.135 4.425 -14.015 1.00 92.44 95 ALA A N 1
ATOM 664 C CA . ALA A 1 95 ? -0.149 5.507 -14.112 1.00 92.44 95 ALA A CA 1
ATOM 665 C C . ALA A 1 95 ? 0.713 5.666 -12.843 1.00 92.44 95 ALA A C 1
ATOM 667 O O . ALA A 1 95 ? 1.923 5.826 -12.954 1.00 92.44 95 ALA A O 1
ATOM 668 N N . ALA A 1 96 ? 0.111 5.527 -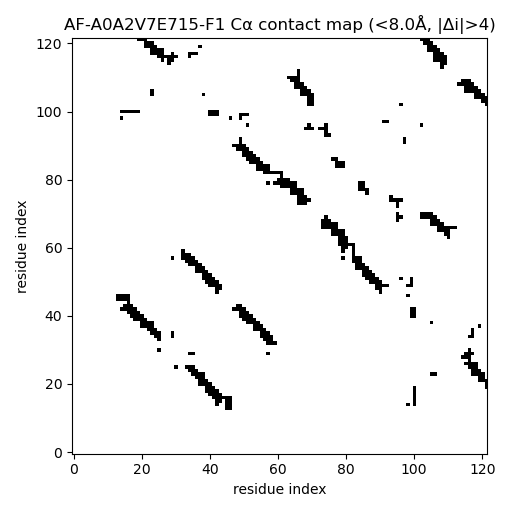11.656 1.00 92.38 96 ALA A N 1
ATOM 669 C CA . ALA A 1 96 ? 0.814 5.570 -10.369 1.00 92.38 96 ALA A CA 1
ATOM 670 C C . ALA A 1 96 ? 1.868 4.456 -10.193 1.00 92.38 96 ALA A C 1
ATOM 672 O O . ALA A 1 96 ? 2.734 4.552 -9.336 1.00 92.38 96 ALA A O 1
ATOM 673 N N . LEU A 1 97 ? 1.788 3.387 -10.991 1.00 93.75 97 LEU A N 1
ATOM 674 C CA . LEU A 1 97 ? 2.676 2.224 -10.961 1.00 93.75 97 LEU A CA 1
ATOM 675 C C . LEU A 1 97 ? 3.406 2.034 -12.304 1.00 93.75 97 LEU A C 1
ATOM 677 O O . LEU A 1 97 ? 3.870 0.936 -12.599 1.00 93.75 97 LEU A O 1
ATOM 681 N N . ALA A 1 98 ? 3.470 3.070 -13.150 1.00 87.69 98 ALA A N 1
ATOM 682 C CA . ALA A 1 98 ? 4.015 2.955 -14.505 1.00 87.69 98 ALA A CA 1
ATOM 683 C C . ALA A 1 98 ? 5.506 2.571 -14.532 1.00 87.69 98 ALA A C 1
ATOM 685 O O . ALA A 1 98 ? 5.953 1.959 -15.504 1.00 87.69 98 ALA A O 1
ATOM 686 N N . GLN A 1 99 ? 6.249 2.912 -13.473 1.00 90.50 99 GLN A N 1
ATOM 687 C CA . GLN A 1 99 ? 7.649 2.544 -13.267 1.00 90.50 99 GLN A CA 1
ATOM 688 C C . GLN A 1 99 ? 7.832 1.966 -11.862 1.00 90.50 99 GLN A C 1
ATOM 690 O O . GLN A 1 99 ? 8.144 2.681 -10.915 1.00 90.50 99 GLN A O 1
ATOM 695 N N . VAL A 1 100 ? 7.627 0.656 -11.703 1.00 94.06 100 VAL A N 1
ATOM 696 C CA . VAL A 1 100 ? 7.611 0.022 -10.372 1.00 94.06 100 VAL A CA 1
ATOM 697 C C . VAL A 1 100 ? 8.948 0.089 -9.631 1.00 94.06 100 VAL A C 1
ATOM 699 O O . VAL A 1 100 ? 8.955 -0.021 -8.413 1.00 94.06 100 VAL A O 1
ATOM 702 N N . CYS A 1 101 ? 10.059 0.278 -10.347 1.00 93.31 101 CYS A N 1
ATOM 703 C CA . CYS A 1 101 ? 11.399 0.431 -9.765 1.00 93.31 101 CYS A CA 1
ATOM 704 C C . CYS A 1 101 ? 11.714 1.852 -9.295 1.00 93.31 101 CYS A C 1
ATOM 706 O O . CYS A 1 101 ? 12.748 2.066 -8.675 1.00 93.31 101 CYS A O 1
ATOM 708 N N . GLU A 1 102 ? 10.876 2.828 -9.643 1.00 93.00 102 GLU A N 1
ATOM 709 C CA . GLU A 1 102 ? 11.038 4.217 -9.207 1.00 93.00 102 GLU A CA 1
ATOM 710 C C . GLU A 1 102 ? 10.121 4.556 -8.029 1.00 93.00 102 GLU A C 1
ATOM 712 O O . GLU A 1 102 ? 10.213 5.656 -7.489 1.00 93.00 102 GLU A O 1
ATOM 717 N N . ILE A 1 103 ? 9.249 3.621 -7.627 1.00 94.81 103 ILE A N 1
ATOM 718 C CA . ILE A 1 103 ? 8.318 3.828 -6.521 1.00 94.81 103 ILE A CA 1
ATOM 719 C C . ILE A 1 103 ? 9.111 4.004 -5.229 1.00 94.81 103 ILE A C 1
ATOM 721 O O . ILE A 1 103 ? 9.763 3.069 -4.773 1.00 94.81 103 ILE A O 1
ATOM 725 N N . GLY A 1 104 ? 8.999 5.170 -4.599 1.00 95.44 104 GLY A N 1
ATOM 726 C CA . GLY A 1 104 ? 9.669 5.448 -3.328 1.00 95.44 104 GLY A CA 1
ATOM 727 C C . GLY A 1 104 ? 8.841 5.039 -2.111 1.00 95.44 104 GLY A C 1
ATOM 728 O O . GLY A 1 104 ? 9.380 4.566 -1.109 1.00 95.44 104 GLY A O 1
ATOM 729 N N . ARG A 1 105 ? 7.518 5.225 -2.170 1.00 96.75 105 ARG A N 1
ATOM 730 C CA . ARG A 1 105 ? 6.613 5.004 -1.037 1.00 96.75 105 ARG A CA 1
ATOM 731 C C . ARG A 1 105 ? 5.281 4.403 -1.468 1.00 96.75 105 ARG A C 1
ATOM 733 O O . ARG A 1 105 ? 4.646 4.878 -2.406 1.00 96.75 105 ARG A O 1
ATOM 740 N N . ILE A 1 106 ? 4.799 3.441 -0.684 1.00 97.94 106 ILE A N 1
ATOM 741 C CA . ILE A 1 106 ? 3.433 2.913 -0.758 1.00 97.94 106 ILE A CA 1
ATOM 742 C C . ILE A 1 106 ? 2.733 3.146 0.573 1.00 97.94 106 ILE A C 1
ATOM 744 O O . ILE A 1 106 ? 3.318 2.965 1.641 1.00 97.94 106 ILE A O 1
ATOM 748 N N . TRP A 1 107 ? 1.453 3.492 0.521 1.00 98.25 107 TRP A N 1
ATOM 749 C CA . TRP A 1 107 ? 0.598 3.447 1.700 1.00 98.25 107 TRP A CA 1
ATOM 750 C C . TRP A 1 107 ? -0.816 3.021 1.343 1.00 98.25 107 TRP A C 1
ATOM 752 O O . TRP A 1 107 ? -1.257 3.115 0.195 1.00 98.25 107 TRP A O 1
ATOM 762 N N . VAL A 1 108 ? -1.519 2.536 2.359 1.00 98.50 108 VAL A N 1
ATOM 763 C CA . VAL A 1 108 ? -2.892 2.059 2.240 1.00 98.50 108 VAL A CA 1
ATOM 764 C C . VAL A 1 108 ? -3.759 2.806 3.233 1.00 98.50 108 VAL A C 1
ATOM 766 O O . VAL A 1 108 ? -3.388 2.972 4.398 1.00 98.50 108 VAL A O 1
ATOM 769 N N . THR A 1 109 ? -4.920 3.254 2.774 1.00 98.56 109 THR A N 1
ATOM 770 C CA . THR A 1 109 ? -5.897 3.973 3.589 1.00 98.56 109 THR A CA 1
ATOM 771 C C . THR A 1 109 ? -7.222 3.221 3.668 1.00 98.56 109 THR A C 1
ATOM 773 O O . THR A 1 109 ? -7.464 2.268 2.926 1.00 98.56 109 THR A O 1
ATOM 776 N N . ASN A 1 110 ? -8.129 3.709 4.513 1.00 96.88 110 ASN A N 1
ATOM 777 C CA . ASN A 1 110 ? -9.556 3.389 4.425 1.00 96.88 110 ASN A CA 1
ATOM 778 C C . ASN A 1 110 ? -10.162 3.739 3.046 1.00 96.88 110 ASN A C 1
ATOM 780 O O . ASN A 1 110 ? -9.532 4.401 2.214 1.00 96.88 110 ASN A O 1
ATOM 784 N N . ALA A 1 111 ? -11.409 3.313 2.825 1.00 94.62 111 ALA A N 1
ATOM 785 C CA . ALA A 1 111 ? -12.151 3.536 1.583 1.00 94.62 111 ALA A CA 1
ATOM 786 C C . ALA A 1 111 ? -12.271 5.024 1.207 1.00 94.62 111 ALA A C 1
ATOM 788 O O . ALA A 1 111 ? -12.270 5.369 0.027 1.00 94.62 111 ALA A O 1
ATOM 789 N N . GLU A 1 112 ? -12.351 5.908 2.203 1.00 94.44 112 GLU A N 1
ATOM 790 C CA . GLU A 1 112 ? -12.493 7.352 2.016 1.00 94.44 112 GLU A CA 1
ATOM 791 C C . GLU A 1 112 ? -11.188 8.053 1.608 1.00 94.44 112 GLU A C 1
ATOM 793 O O . GLU A 1 112 ? -11.230 9.212 1.197 1.00 94.44 112 GLU A O 1
ATOM 798 N N . GLY A 1 113 ? -10.030 7.391 1.715 1.00 92.75 113 GLY A N 1
ATOM 799 C CA . GLY A 1 113 ? -8.740 8.015 1.402 1.00 92.75 113 GLY A CA 1
ATOM 800 C C . GLY A 1 113 ? -8.196 8.938 2.497 1.00 92.75 113 GLY A C 1
ATOM 801 O O . GLY A 1 113 ? -7.241 9.669 2.252 1.00 92.75 113 GLY A O 1
ATOM 802 N N . THR A 1 114 ? -8.810 8.964 3.683 1.00 94.00 114 THR A N 1
ATOM 803 C CA . THR A 1 114 ? -8.533 9.973 4.721 1.00 94.00 114 THR A CA 1
ATOM 804 C C . THR A 1 114 ? -7.624 9.478 5.835 1.00 94.00 114 THR A C 1
ATOM 806 O O . THR A 1 114 ? -6.978 10.286 6.497 1.00 94.00 114 THR A O 1
ATOM 809 N N . THR A 1 115 ? -7.601 8.167 6.066 1.00 97.19 115 THR A N 1
ATOM 810 C CA . THR A 1 115 ? -6.934 7.555 7.216 1.00 97.19 115 THR A CA 1
ATOM 811 C C . THR A 1 115 ? -5.940 6.521 6.728 1.00 97.19 115 THR A C 1
ATOM 813 O O . THR A 1 115 ? -6.341 5.477 6.216 1.00 97.19 115 THR A O 1
ATOM 816 N N . THR A 1 116 ? -4.649 6.805 6.883 1.00 98.25 116 THR A N 1
ATOM 817 C CA . THR A 1 116 ? -3.577 5.861 6.552 1.00 98.25 116 THR A CA 1
ATOM 818 C C . THR A 1 116 ? -3.516 4.767 7.601 1.00 98.25 116 THR A C 1
ATOM 820 O O . THR A 1 116 ? -3.354 5.070 8.777 1.00 98.25 116 THR A O 1
ATOM 823 N N . LEU A 1 117 ? -3.608 3.509 7.175 1.00 98.50 117 LEU A N 1
ATOM 824 C CA . LEU A 1 117 ? -3.544 2.333 8.045 1.00 98.50 117 LEU A CA 1
ATOM 825 C C . LEU A 1 117 ? -2.133 1.750 8.083 1.00 98.50 117 LEU A C 1
ATOM 827 O O . LEU A 1 117 ? -1.622 1.420 9.146 1.00 98.50 117 LEU A O 1
ATOM 831 N N . ILE A 1 118 ? -1.492 1.638 6.923 1.00 98.56 118 ILE A N 1
ATOM 832 C CA . ILE A 1 118 ? -0.129 1.119 6.808 1.00 98.56 118 ILE A CA 1
ATOM 833 C C . ILE A 1 118 ? 0.661 1.925 5.784 1.00 98.56 118 ILE A C 1
ATOM 835 O O . ILE A 1 118 ? 0.097 2.390 4.788 1.00 98.56 118 ILE A O 1
ATOM 839 N N . ASP A 1 119 ? 1.964 2.058 6.000 1.00 98.06 119 ASP A N 1
ATOM 840 C CA . ASP A 1 119 ? 2.873 2.688 5.049 1.00 98.06 119 ASP A CA 1
ATOM 841 C C . ASP A 1 119 ? 4.258 2.032 5.022 1.00 98.06 119 ASP A C 1
ATOM 843 O O . ASP A 1 119 ? 4.694 1.379 5.971 1.00 98.06 119 ASP A O 1
ATOM 847 N N . GLY A 1 120 ? 4.935 2.157 3.884 1.00 97.19 120 GLY A N 1
ATOM 848 C CA . GLY A 1 120 ? 6.260 1.595 3.661 1.00 97.19 120 GLY A CA 1
ATOM 849 C C . GLY A 1 120 ? 7.013 2.330 2.560 1.00 97.19 120 GLY A C 1
ATOM 850 O O . GLY A 1 120 ? 6.420 3.004 1.716 1.00 97.19 120 GLY A O 1
ATOM 851 N N . ILE A 1 121 ? 8.333 2.191 2.592 1.00 96.69 121 ILE A N 1
ATOM 852 C CA . ILE A 1 121 ? 9.277 2.772 1.631 1.00 96.69 121 ILE A CA 1
ATOM 853 C C . ILE A 1 121 ? 10.095 1.654 0.987 1.00 96.69 121 ILE A C 1
ATOM 855 O O . ILE A 1 121 ? 10.377 0.662 1.665 1.00 96.69 121 ILE A O 1
ATOM 859 N N . PHE A 1 122 ? 10.430 1.792 -0.293 1.00 91.06 122 PHE A N 1
ATOM 860 C CA . PHE A 1 122 ? 11.348 0.881 -0.984 1.00 91.06 122 PHE A CA 1
ATOM 861 C C . PHE A 1 122 ? 12.809 1.287 -0.754 1.00 91.06 122 PHE A C 1
ATOM 863 O O . PHE A 1 122 ? 13.081 2.507 -0.638 1.00 91.06 122 PHE A O 1
#

Radius of gyration: 18.47 Å; Cα contacts (8 Å, |Δi|>4): 300; chains: 1; bounding box: 58×37×53 Å

Nearest PDB structures (foldseek):
  7ypp-assembly3_F-2  TM=5.759E-01  e=1.179E-02  Ramazzottius varieornatus
  7ypr-assembly2_D-3  TM=5.699E-01  e=2.123E-02  Ramazzottius varieornatus
  4zk9-assembly1_A  TM=2.605E-01  e=1.611E+00  Orf virus (strain NZ2)
  4zkc-assembly1_A  TM=2.581E-01  e=4.948E+00  Orf virus (strain NZ2)
  4p5i-assembly1_A-2  TM=1.263E-01  e=8.481E-01  Orf virus